Protein AF-A0A7S9CY20-F1 (afdb_monomer)

Sequence (141 aa):
MRVKIVAAACMLSVLSTYTSPLHAAPPYDGIWARTAKDCDNEDDGPSSPILIDLDNLIRGKDKGPPIIDRYEDHCRIDSKSPVGDGMTVKATCFRFLEDYDKGVHGRKATIKLVPRPNDTLKIDGKPYSRCKMTIEDVQQG

Structure (mmCIF, N/CA/C/O backbone):
data_AF-A0A7S9CY20-F1
#
_entry.id   AF-A0A7S9CY20-F1
#
loop_
_atom_site.group_PDB
_atom_site.id
_atom_site.type_symbol
_atom_site.label_atom_id
_atom_site.label_alt_id
_atom_site.label_comp_id
_atom_site.label_asym_id
_atom_site.label_entity_id
_atom_site.label_seq_id
_atom_site.pdbx_PDB_ins_code
_atom_site.Cartn_x
_atom_site.Cartn_y
_atom_site.Cartn_z
_atom_site.occupancy
_atom_site.B_iso_or_equiv
_atom_site.auth_seq_id
_atom_site.auth_comp_id
_atom_site.auth_asym_id
_atom_site.auth_atom_id
_atom_site.pdbx_PDB_model_num
ATOM 1 N N . MET A 1 1 ? -68.858 -32.419 -29.231 1.00 37.84 1 MET A N 1
ATOM 2 C CA . MET A 1 1 ? -68.591 -31.045 -29.721 1.00 37.84 1 MET A CA 1
ATOM 3 C C . MET A 1 1 ? -67.905 -30.263 -28.603 1.00 37.84 1 MET A C 1
ATOM 5 O O . MET A 1 1 ? -68.214 -30.510 -27.446 1.00 37.84 1 MET A O 1
ATOM 9 N N . ARG A 1 2 ? -66.892 -29.455 -28.936 1.00 39.31 2 ARG A N 1
ATOM 10 C CA . ARG A 1 2 ? -65.841 -28.935 -28.039 1.00 39.31 2 ARG A CA 1
ATOM 11 C C . ARG A 1 2 ? -66.201 -27.583 -27.387 1.00 39.31 2 ARG A C 1
ATOM 13 O O . ARG A 1 2 ? -66.593 -26.690 -28.122 1.00 39.31 2 ARG A O 1
ATOM 20 N N . VAL A 1 3 ? -65.925 -27.478 -26.073 1.00 41.41 3 VAL A N 1
ATOM 21 C CA . VAL A 1 3 ? -65.274 -26.378 -25.297 1.00 41.41 3 VAL A CA 1
ATOM 22 C C . VAL A 1 3 ? -65.946 -24.984 -25.345 1.00 41.41 3 VAL A C 1
ATOM 24 O O . VAL A 1 3 ? -66.327 -24.505 -26.403 1.00 41.41 3 VAL A O 1
ATOM 27 N N . LYS A 1 4 ? -66.116 -24.285 -24.207 1.00 42.62 4 LYS A N 1
ATOM 28 C CA . LYS A 1 4 ? -65.235 -23.169 -23.786 1.00 42.62 4 LYS A CA 1
ATOM 29 C C . LYS A 1 4 ? -65.467 -22.785 -22.318 1.00 42.62 4 LYS A C 1
ATOM 31 O O . LYS A 1 4 ? -66.433 -22.107 -21.997 1.00 42.62 4 LYS A O 1
ATOM 36 N N . ILE A 1 5 ? -64.539 -23.185 -21.449 1.00 49.16 5 ILE A N 1
ATOM 37 C CA . ILE A 1 5 ? -64.320 -22.539 -20.150 1.00 49.16 5 ILE A CA 1
ATOM 38 C C . ILE A 1 5 ? -63.363 -21.375 -20.416 1.00 49.16 5 ILE A C 1
ATOM 40 O O . ILE A 1 5 ? -62.270 -21.582 -20.942 1.00 49.16 5 ILE A O 1
ATOM 44 N N . VAL A 1 6 ? -63.796 -20.156 -20.103 1.00 50.41 6 VAL A N 1
ATOM 45 C CA . VAL A 1 6 ? -62.958 -18.955 -20.152 1.00 50.41 6 VAL A CA 1
ATOM 46 C C . VAL A 1 6 ? -62.235 -18.861 -18.813 1.00 50.41 6 VAL A C 1
ATOM 48 O O . VAL A 1 6 ? -62.846 -18.538 -17.799 1.00 50.41 6 VAL A O 1
ATOM 51 N N . ALA A 1 7 ? -60.944 -19.182 -18.799 1.00 50.59 7 ALA A N 1
ATOM 52 C CA . ALA A 1 7 ? -60.086 -18.915 -17.654 1.00 50.59 7 ALA A CA 1
ATOM 53 C C . ALA A 1 7 ? -59.529 -17.490 -17.786 1.00 50.59 7 ALA A C 1
ATOM 55 O O . ALA A 1 7 ? -58.728 -17.209 -18.678 1.00 50.59 7 ALA A O 1
ATOM 56 N N . ALA A 1 8 ? -59.984 -16.587 -16.917 1.00 51.62 8 ALA A N 1
ATOM 57 C CA . ALA A 1 8 ? -59.400 -15.264 -16.750 1.00 51.62 8 ALA A CA 1
ATOM 58 C C . ALA A 1 8 ? -58.086 -15.398 -15.963 1.00 51.62 8 ALA A C 1
ATOM 60 O O . ALA A 1 8 ? -58.088 -15.784 -14.795 1.00 51.62 8 ALA A O 1
ATOM 61 N N . ALA A 1 9 ? -56.959 -15.116 -16.616 1.00 52.53 9 ALA A N 1
ATOM 62 C CA . ALA A 1 9 ? -55.642 -15.129 -15.994 1.00 52.53 9 ALA A CA 1
ATOM 63 C C . ALA A 1 9 ? -55.347 -13.758 -15.358 1.00 52.53 9 ALA A C 1
ATOM 65 O O . ALA A 1 9 ? -55.009 -12.804 -16.055 1.00 52.53 9 ALA A O 1
ATOM 66 N N . CYS A 1 10 ? -55.458 -13.663 -14.031 1.00 47.03 10 CYS A N 1
ATOM 67 C CA . CYS A 1 10 ? -54.869 -12.566 -13.260 1.00 47.03 10 CYS A CA 1
ATOM 68 C C . CYS A 1 10 ? -53.347 -12.757 -13.211 1.00 47.03 10 CYS A C 1
ATOM 70 O O . CYS A 1 10 ? -52.842 -13.552 -12.420 1.00 47.03 10 CYS A O 1
ATOM 72 N N . MET A 1 11 ? -52.609 -12.036 -14.057 1.00 55.16 11 MET A N 1
ATOM 73 C CA . MET A 1 11 ? -51.158 -11.906 -13.919 1.00 55.16 11 MET A CA 1
ATOM 74 C C . MET A 1 11 ? -50.843 -10.906 -12.800 1.00 55.16 11 MET A C 1
ATOM 76 O O . MET A 1 11 ? -50.935 -9.696 -12.985 1.00 55.16 11 MET A O 1
ATOM 80 N N . LEU A 1 12 ? -50.480 -11.426 -11.628 1.00 52.12 12 LEU A N 1
ATOM 81 C CA . LEU A 1 12 ? -49.829 -10.667 -10.561 1.00 52.12 12 LEU A CA 1
ATOM 82 C C . LEU A 1 12 ? -48.336 -10.559 -10.888 1.00 52.12 12 LEU A C 1
ATOM 84 O O . LEU A 1 12 ? -47.567 -11.491 -10.661 1.00 52.12 12 LEU A O 1
ATOM 88 N N . SER A 1 13 ? -47.933 -9.422 -11.447 1.00 57.28 13 SER A N 1
ATOM 89 C CA . SER A 1 13 ? -46.527 -9.098 -11.684 1.00 57.28 13 SER A CA 1
ATOM 90 C C . SER A 1 13 ? -45.852 -8.755 -10.354 1.00 57.28 13 SER A C 1
ATOM 92 O O . SER A 1 13 ? -46.013 -7.653 -9.832 1.00 57.28 13 SER A O 1
ATOM 94 N N . VAL A 1 14 ? -45.098 -9.698 -9.791 1.00 56.59 14 VAL A N 1
ATOM 95 C CA . VAL A 1 14 ? -44.212 -9.447 -8.647 1.00 56.59 14 VAL A CA 1
ATOM 96 C C . VAL A 1 14 ? -43.008 -8.653 -9.159 1.00 56.59 14 VAL A C 1
ATOM 98 O O . VAL A 1 14 ? -42.135 -9.207 -9.824 1.00 56.59 14 VAL A O 1
ATOM 101 N N . LEU A 1 15 ? -42.958 -7.345 -8.884 1.00 53.75 15 LEU A N 1
ATOM 102 C CA . LEU A 1 15 ? -41.736 -6.561 -9.072 1.00 53.75 15 LEU A CA 1
ATOM 103 C C . LEU A 1 15 ? -40.731 -6.960 -7.985 1.00 53.75 15 LEU A C 1
ATOM 105 O O . LEU A 1 15 ? -40.768 -6.445 -6.870 1.00 53.75 15 LEU A O 1
ATOM 109 N N . SER A 1 16 ? -39.824 -7.882 -8.307 1.00 53.84 16 SER A N 1
ATOM 110 C CA . SER A 1 16 ? -38.611 -8.092 -7.518 1.00 53.84 16 SER A CA 1
ATOM 111 C C . SER A 1 16 ? -37.730 -6.851 -7.633 1.00 53.84 16 SER A C 1
ATOM 113 O O . SER A 1 16 ? -37.050 -6.643 -8.638 1.00 53.84 16 SER A O 1
ATOM 115 N N . THR A 1 17 ? -37.730 -6.014 -6.598 1.00 50.94 17 THR A N 1
ATOM 116 C CA . THR A 1 17 ? -36.693 -5.003 -6.398 1.00 50.94 17 THR A CA 1
ATOM 117 C C . THR A 1 17 ? -35.387 -5.731 -6.103 1.00 50.94 17 THR A C 1
ATOM 119 O O . THR A 1 17 ? -35.123 -6.121 -4.966 1.00 50.94 17 THR A O 1
ATOM 122 N N . TYR A 1 18 ? -34.579 -5.956 -7.137 1.00 46.47 18 TYR A N 1
ATOM 123 C CA . TYR A 1 18 ? -33.181 -6.32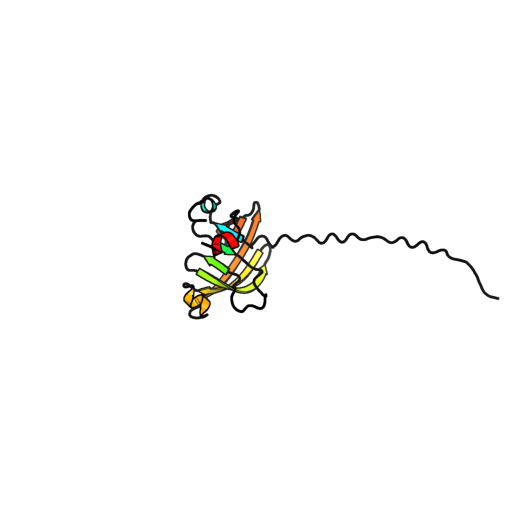9 -6.973 1.00 46.47 18 TYR A CA 1
ATOM 124 C C . TYR A 1 18 ? -32.439 -5.111 -6.417 1.00 46.47 18 TYR A C 1
ATOM 126 O O . TYR A 1 18 ? -31.911 -4.289 -7.161 1.00 46.47 18 TYR A O 1
ATOM 134 N N . THR A 1 19 ? -32.427 -4.957 -5.094 1.00 48.78 19 THR A N 1
ATOM 135 C CA . THR A 1 19 ? -31.423 -4.139 -4.416 1.00 48.78 19 THR A CA 1
ATOM 136 C C . THR A 1 19 ? -30.097 -4.869 -4.565 1.00 48.78 19 THR A C 1
ATOM 138 O O . THR A 1 19 ? -29.757 -5.744 -3.772 1.00 48.78 19 THR A O 1
ATOM 141 N N . SER A 1 20 ? -29.354 -4.546 -5.623 1.00 41.84 20 SER A N 1
ATOM 142 C CA . SER A 1 20 ? -27.939 -4.894 -5.686 1.00 41.84 20 SER A CA 1
ATOM 143 C C . SER A 1 20 ? -27.288 -4.328 -4.424 1.00 41.84 20 SER A C 1
ATOM 145 O O . SER A 1 20 ? -27.408 -3.120 -4.197 1.00 41.84 20 SER A O 1
ATOM 147 N N . PRO A 1 21 ? -26.631 -5.141 -3.579 1.00 45.03 21 PRO A N 1
ATOM 148 C CA . PRO A 1 21 ? -25.792 -4.576 -2.543 1.00 45.03 21 PRO A CA 1
ATOM 149 C C . PRO A 1 21 ? -24.764 -3.709 -3.269 1.00 45.03 21 PRO A C 1
ATOM 151 O O . PRO A 1 21 ? -24.003 -4.214 -4.100 1.00 45.03 21 PRO A O 1
ATOM 154 N N . LEU A 1 22 ? -24.778 -2.401 -2.996 1.00 45.59 22 LEU A N 1
ATOM 155 C CA . LEU A 1 22 ? -23.602 -1.572 -3.205 1.00 45.59 22 LEU A CA 1
ATOM 156 C C . LEU A 1 22 ? -22.522 -2.213 -2.337 1.00 45.59 22 LEU A C 1
ATOM 158 O O . LEU A 1 22 ? -22.427 -1.939 -1.143 1.00 45.59 22 LEU A O 1
ATOM 162 N N . HIS A 1 23 ? -21.761 -3.138 -2.915 1.00 42.25 23 HIS A N 1
ATOM 163 C CA . HIS A 1 23 ? -20.484 -3.517 -2.357 1.00 42.25 23 HIS A CA 1
ATOM 164 C C . HIS A 1 23 ? -19.651 -2.247 -2.453 1.00 42.25 23 HIS A C 1
ATOM 166 O O . HIS A 1 23 ? -19.092 -1.938 -3.504 1.00 42.25 23 HIS A O 1
ATOM 172 N N . ALA A 1 24 ? -19.650 -1.469 -1.366 1.00 51.12 24 ALA A N 1
ATOM 173 C CA . ALA A 1 24 ? -18.570 -0.544 -1.089 1.00 51.12 24 ALA A CA 1
ATOM 174 C C . ALA A 1 24 ? -17.278 -1.298 -1.408 1.00 51.12 24 ALA A C 1
ATOM 176 O O . ALA A 1 24 ? -17.178 -2.482 -1.053 1.00 51.12 24 ALA A O 1
ATOM 177 N N . ALA A 1 25 ? -16.371 -0.659 -2.152 1.00 52.50 25 ALA A N 1
ATOM 178 C CA . ALA A 1 25 ? -15.102 -1.260 -2.536 1.00 52.50 25 ALA A CA 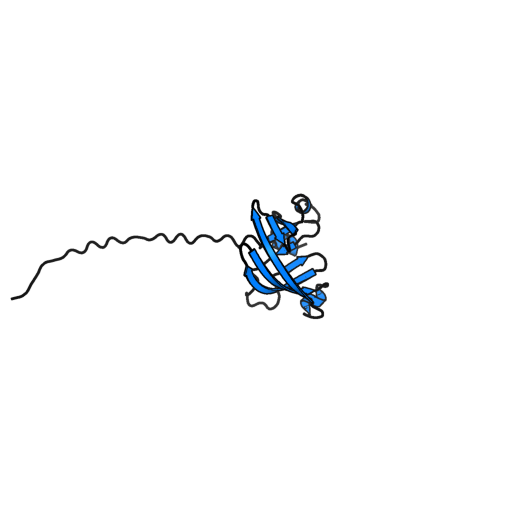1
ATOM 179 C C . ALA A 1 25 ? -14.545 -2.054 -1.343 1.00 52.50 25 ALA A C 1
ATOM 181 O O . ALA A 1 25 ? -14.660 -1.574 -0.204 1.00 52.50 25 ALA A O 1
ATOM 182 N N . PRO A 1 26 ? -14.025 -3.278 -1.556 1.00 57.53 26 PRO A N 1
ATOM 183 C CA . PRO A 1 26 ? -13.398 -4.039 -0.485 1.00 57.53 26 PRO A CA 1
ATOM 184 C C . PRO A 1 26 ? -12.527 -3.094 0.353 1.00 57.53 26 PRO A C 1
ATOM 186 O O . PRO A 1 26 ? -11.847 -2.253 -0.238 1.00 57.53 26 PRO A O 1
ATOM 189 N N . PRO A 1 27 ? -12.539 -3.172 1.696 1.00 74.56 27 PRO A N 1
ATOM 190 C CA . PRO A 1 27 ? -12.031 -2.111 2.571 1.00 74.56 27 PRO A CA 1
ATOM 191 C C . PRO A 1 27 ? -10.501 -1.998 2.552 1.00 74.56 27 PRO A C 1
ATOM 193 O O . PRO A 1 27 ? -9.924 -1.553 3.535 1.00 74.56 27 PRO A O 1
ATOM 196 N N . TYR A 1 28 ? -9.841 -2.426 1.481 1.00 86.81 28 TYR A N 1
ATOM 197 C CA . TYR A 1 28 ? -8.414 -2.351 1.234 1.00 86.81 28 TYR A CA 1
ATOM 198 C C . TYR A 1 28 ? -8.029 -1.052 0.538 1.00 86.81 28 TYR A C 1
ATOM 200 O O . TYR A 1 28 ? -7.032 -0.461 0.929 1.00 86.81 28 TYR A O 1
ATOM 208 N N . ASP A 1 29 ? -8.811 -0.592 -0.441 1.00 86.00 29 ASP A N 1
ATOM 209 C CA . ASP A 1 29 ? -8.429 0.570 -1.249 1.00 86.00 29 ASP A CA 1
ATOM 210 C C . ASP A 1 29 ? -8.455 1.841 -0.412 1.00 86.00 29 ASP A C 1
ATOM 212 O O . ASP A 1 29 ? -9.377 2.030 0.382 1.00 86.00 29 ASP A O 1
ATOM 216 N N . GLY A 1 30 ? -7.459 2.705 -0.572 1.00 85.56 30 GLY A N 1
ATOM 217 C CA . GLY A 1 30 ? -7.313 3.961 0.154 1.00 85.56 30 GLY A CA 1
ATOM 218 C C . GLY A 1 30 ? -5.902 4.176 0.686 1.00 85.56 30 GLY A C 1
ATOM 219 O O . GLY A 1 30 ? -4.959 3.471 0.327 1.00 85.56 30 GLY A O 1
ATOM 220 N N . ILE A 1 31 ? -5.773 5.171 1.559 1.00 86.50 31 ILE A N 1
ATOM 221 C CA . ILE A 1 31 ? -4.507 5.546 2.186 1.00 86.50 31 ILE A CA 1
ATOM 222 C C . ILE A 1 31 ? -4.510 5.080 3.633 1.00 86.50 31 ILE A C 1
ATOM 224 O O . ILE A 1 31 ? -5.493 5.240 4.360 1.00 86.50 31 ILE A O 1
ATOM 228 N N . TRP A 1 32 ? -3.394 4.497 4.043 1.00 89.81 32 TRP A N 1
ATOM 229 C CA . TRP A 1 32 ? -3.241 3.840 5.327 1.00 89.81 32 TRP A CA 1
ATOM 230 C C . TRP A 1 32 ? -2.004 4.340 6.047 1.00 89.81 32 TRP A C 1
ATOM 232 O O . TRP A 1 32 ? -0.936 4.436 5.452 1.00 89.81 32 TRP A O 1
ATOM 242 N N . ALA A 1 33 ? -2.108 4.560 7.350 1.00 90.19 33 ALA A N 1
ATOM 243 C CA . ALA A 1 33 ? -0.964 4.887 8.192 1.00 90.19 33 ALA A CA 1
ATOM 244 C C . ALA A 1 33 ? -0.906 3.962 9.411 1.00 90.19 33 ALA A C 1
ATOM 246 O O . ALA A 1 33 ? -1.848 3.223 9.702 1.00 90.19 33 ALA A O 1
ATOM 247 N N . ARG A 1 34 ? 0.229 3.938 10.116 1.00 89.12 34 ARG A N 1
ATOM 248 C CA . ARG A 1 34 ? 0.432 3.028 11.259 1.00 89.12 34 ARG A CA 1
ATOM 249 C C . ARG A 1 34 ? -0.507 3.322 12.419 1.00 89.12 34 ARG A C 1
ATOM 251 O O . ARG A 1 34 ? -0.898 2.392 13.126 1.00 89.12 34 ARG A O 1
ATOM 258 N N . THR A 1 35 ? -0.854 4.586 12.603 1.00 86.19 35 THR A N 1
ATOM 259 C CA . THR A 1 35 ? -1.804 5.066 13.599 1.00 86.19 35 THR A CA 1
ATOM 260 C C . THR A 1 35 ? -2.687 6.151 12.987 1.00 86.19 35 THR A C 1
ATOM 262 O O . THR A 1 35 ? -2.324 6.745 11.977 1.00 86.19 35 THR A O 1
ATOM 265 N N . ALA A 1 36 ? -3.832 6.443 13.609 1.00 85.75 36 ALA A N 1
ATOM 266 C CA . ALA A 1 36 ? -4.678 7.564 13.190 1.00 85.75 36 ALA A CA 1
ATOM 267 C C . ALA A 1 36 ? -3.928 8.907 13.249 1.00 85.75 36 ALA A C 1
ATOM 269 O O . ALA A 1 36 ? -4.055 9.710 12.338 1.00 85.75 36 ALA A O 1
ATOM 270 N N . LYS A 1 37 ? -3.069 9.103 14.260 1.00 84.69 37 LYS A N 1
ATOM 271 C CA . LYS A 1 37 ? -2.237 10.308 14.390 1.00 84.69 37 LYS A CA 1
ATOM 272 C C . LYS A 1 37 ? -1.279 10.483 13.211 1.00 84.69 37 LYS A C 1
ATOM 274 O O . LYS A 1 37 ? -1.018 11.606 12.804 1.00 84.69 37 LYS A O 1
ATOM 279 N N . ASP A 1 38 ? -0.773 9.383 12.656 1.00 83.88 38 ASP A N 1
ATOM 280 C CA . ASP A 1 38 ? 0.107 9.440 11.489 1.00 83.88 38 ASP A CA 1
ATOM 281 C C . ASP A 1 38 ? -0.638 9.891 10.223 1.00 83.88 38 ASP A C 1
ATOM 283 O O . ASP A 1 38 ? 0.032 10.216 9.254 1.00 83.88 38 ASP A O 1
ATOM 287 N N . CYS A 1 39 ? -1.979 9.923 10.217 1.00 83.19 39 CYS A N 1
ATOM 288 C CA . CYS A 1 39 ? -2.782 10.520 9.145 1.00 83.19 39 CYS A CA 1
ATOM 289 C C . CYS A 1 39 ? -2.974 12.039 9.300 1.00 83.19 39 CYS A C 1
ATOM 291 O O . CYS A 1 39 ? -3.308 12.689 8.316 1.00 83.19 39 CYS A O 1
ATOM 293 N N . ASP A 1 40 ? -2.795 12.591 10.504 1.00 73.88 40 ASP A N 1
ATOM 294 C CA . ASP A 1 40 ? -3.216 13.954 10.873 1.00 73.88 40 ASP A CA 1
ATOM 295 C C . ASP A 1 40 ? -2.107 15.010 10.673 1.00 73.88 40 ASP A C 1
ATOM 297 O O . ASP A 1 40 ? -2.048 16.000 11.402 1.00 73.88 40 ASP A O 1
ATOM 301 N N . ASN A 1 41 ? -1.193 14.813 9.719 1.00 66.25 41 ASN A N 1
ATOM 302 C CA . ASN A 1 41 ? -0.241 15.860 9.342 1.00 66.25 41 ASN A CA 1
ATOM 303 C C . ASN A 1 41 ? -0.808 16.636 8.145 1.00 66.25 41 ASN A C 1
ATOM 305 O O . ASN A 1 41 ? -0.727 16.180 7.006 1.00 66.25 41 ASN A O 1
ATOM 309 N N . GLU A 1 42 ? -1.455 17.766 8.442 1.00 58.81 42 GLU A N 1
ATOM 310 C CA . GLU A 1 42 ? -2.192 18.587 7.470 1.00 58.81 42 GLU A CA 1
ATOM 311 C C . GLU A 1 42 ? -1.279 19.239 6.419 1.00 58.81 42 GLU A C 1
ATOM 313 O O . GLU A 1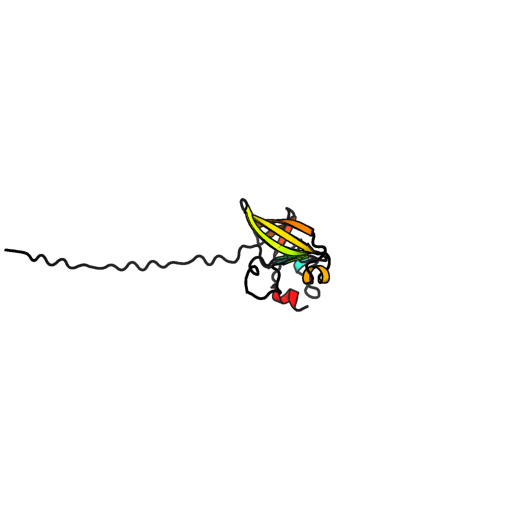 42 ? -1.733 19.480 5.303 1.00 58.81 42 GLU A O 1
ATOM 318 N N . ASP A 1 43 ? -0.005 19.476 6.753 1.00 60.44 43 ASP A N 1
ATOM 319 C CA . ASP A 1 43 ? 0.945 20.179 5.883 1.00 60.44 43 ASP A CA 1
ATOM 320 C C . ASP A 1 43 ? 1.740 19.225 4.970 1.00 60.44 43 ASP A C 1
ATOM 322 O O . ASP A 1 43 ? 1.915 19.519 3.789 1.00 60.44 43 ASP A O 1
ATOM 326 N N . ASP A 1 44 ? 2.189 18.069 5.484 1.00 62.03 44 ASP A N 1
ATOM 327 C CA . ASP A 1 44 ? 3.048 17.132 4.726 1.00 62.03 44 ASP A CA 1
ATOM 328 C C . ASP A 1 44 ? 2.348 15.819 4.325 1.00 62.03 44 ASP A C 1
ATOM 330 O O . ASP A 1 44 ? 2.965 14.929 3.731 1.00 62.03 44 ASP A O 1
ATOM 334 N N . GLY A 1 45 ? 1.073 15.650 4.684 1.00 61.16 45 GLY A N 1
ATOM 335 C CA . GLY A 1 45 ? 0.367 14.381 4.533 1.00 61.16 45 GLY A CA 1
ATOM 336 C C . GLY A 1 45 ? 0.873 13.286 5.488 1.00 61.16 45 GLY A C 1
ATOM 337 O O . GLY A 1 45 ? 1.729 13.518 6.347 1.00 61.16 45 GLY A O 1
ATOM 338 N N . PRO A 1 46 ? 0.333 12.057 5.397 1.00 61.06 46 PRO A N 1
ATOM 339 C CA . PRO A 1 46 ? 0.566 11.041 6.407 1.00 61.06 46 PRO A CA 1
ATOM 340 C C . PRO A 1 46 ? 2.039 10.660 6.530 1.00 61.06 46 PRO A C 1
ATOM 342 O O . PRO A 1 46 ? 2.748 10.515 5.538 1.00 61.06 46 PRO A O 1
ATOM 345 N N . SER A 1 47 ? 2.500 10.388 7.747 1.00 69.06 47 SER A N 1
ATOM 346 C CA . SER A 1 47 ? 3.853 9.870 7.952 1.00 69.06 47 SER A CA 1
ATOM 347 C C . SER A 1 47 ? 3.950 8.417 7.470 1.00 69.06 47 SER A C 1
ATOM 349 O O . SER A 1 47 ? 3.404 7.506 8.092 1.00 69.06 47 SER A O 1
ATOM 351 N N . SER A 1 48 ? 4.695 8.190 6.380 1.00 70.38 48 SER A N 1
ATOM 352 C CA . SER A 1 48 ? 4.866 6.873 5.733 1.00 70.38 48 SER A CA 1
ATOM 353 C C . SER A 1 48 ? 3.536 6.228 5.302 1.00 70.38 48 SER A C 1
ATOM 355 O O . SER A 1 48 ? 3.206 5.134 5.786 1.00 70.38 48 SER A O 1
ATOM 357 N N . PRO A 1 49 ? 2.771 6.880 4.404 1.00 81.88 49 PRO A N 1
ATOM 358 C CA . PRO A 1 49 ? 1.499 6.348 3.956 1.00 81.88 49 PRO A CA 1
ATOM 359 C C . PRO A 1 49 ? 1.719 5.045 3.194 1.00 81.88 49 PRO A C 1
ATOM 361 O O . PRO A 1 49 ? 2.752 4.834 2.553 1.00 81.88 49 PRO A O 1
ATOM 364 N N . ILE A 1 50 ? 0.715 4.179 3.267 1.00 87.31 50 ILE A N 1
ATOM 365 C CA . ILE A 1 50 ? 0.536 3.089 2.327 1.00 87.31 50 ILE A CA 1
ATOM 366 C C . ILE A 1 50 ? -0.673 3.407 1.470 1.00 87.31 50 ILE A C 1
ATOM 368 O O . ILE A 1 50 ? -1.799 3.402 1.965 1.00 87.31 50 ILE A O 1
ATOM 372 N N . LEU A 1 51 ? -0.437 3.678 0.194 1.00 87.00 51 LEU A N 1
ATOM 373 C CA . LEU A 1 51 ? -1.500 3.747 -0.800 1.00 87.00 51 LEU A CA 1
ATOM 374 C C . LEU A 1 51 ? -1.835 2.318 -1.208 1.00 87.00 51 LEU A C 1
ATOM 376 O O . LEU A 1 51 ? -0.920 1.540 -1.448 1.00 87.00 51 LEU A O 1
ATOM 380 N N . ILE A 1 52 ? -3.116 1.965 -1.247 1.00 86.62 52 ILE A N 1
ATOM 381 C CA . ILE A 1 52 ? -3.611 0.713 -1.819 1.00 86.62 52 ILE A CA 1
ATOM 382 C C . ILE A 1 52 ? -4.685 1.066 -2.842 1.00 86.62 52 ILE A C 1
ATOM 384 O O . ILE A 1 52 ? -5.676 1.706 -2.507 1.00 86.62 52 ILE A O 1
ATOM 388 N N . ASP A 1 53 ? -4.504 0.611 -4.071 1.00 82.50 53 ASP A N 1
ATOM 389 C CA . ASP A 1 53 ? -5.518 0.641 -5.124 1.00 82.50 53 ASP A CA 1
ATOM 390 C C . ASP A 1 53 ? -5.527 -0.746 -5.760 1.00 82.50 53 ASP A C 1
ATOM 392 O O . ASP A 1 53 ? -4.577 -1.097 -6.444 1.00 82.50 53 ASP A O 1
ATOM 396 N N . LEU A 1 54 ? -6.514 -1.593 -5.466 1.00 80.31 54 LEU A N 1
ATOM 397 C CA . LEU A 1 54 ? -6.565 -2.973 -5.958 1.00 80.31 54 LEU A CA 1
ATOM 398 C C . LEU A 1 54 ? -7.336 -3.123 -7.274 1.00 80.31 54 LEU A C 1
ATOM 400 O O . LEU A 1 54 ? -7.306 -4.214 -7.861 1.00 80.31 54 LEU A O 1
ATOM 404 N N . ASP A 1 55 ? -8.053 -2.089 -7.710 1.00 70.75 55 ASP A N 1
ATOM 405 C CA . ASP A 1 55 ? -8.987 -2.144 -8.839 1.00 70.75 55 ASP A CA 1
ATOM 406 C C . ASP A 1 55 ? -8.482 -1.424 -10.091 1.00 70.75 55 ASP A C 1
ATOM 408 O O . ASP A 1 55 ? -9.007 -1.663 -11.183 1.00 70.75 55 ASP A O 1
ATOM 412 N N . ASN A 1 56 ? -7.351 -0.719 -10.011 1.00 62.03 56 ASN A N 1
ATOM 413 C CA . ASN A 1 56 ? -6.578 -0.286 -11.181 1.00 62.03 56 ASN A CA 1
ATOM 414 C C . ASN A 1 56 ? -5.912 -1.445 -11.963 1.00 62.03 56 ASN A C 1
ATOM 416 O O . ASN A 1 56 ? -4.889 -1.295 -12.624 1.00 62.03 56 ASN A O 1
ATOM 420 N N . LEU A 1 57 ? -6.490 -2.645 -11.898 1.00 50.44 57 LEU A N 1
ATOM 421 C CA . LEU A 1 57 ? -5.984 -3.834 -12.567 1.00 50.44 57 LEU A CA 1
ATOM 422 C C . LEU A 1 57 ? -6.212 -3.797 -14.084 1.00 50.44 57 LEU A C 1
ATOM 424 O O . LEU A 1 57 ? -5.405 -4.377 -14.801 1.00 50.44 57 LEU A O 1
ATOM 428 N N . ILE A 1 58 ? -7.261 -3.145 -14.610 1.00 39.59 58 ILE A N 1
ATOM 429 C CA . ILE A 1 58 ? -7.533 -3.119 -16.061 1.00 39.59 58 ILE A CA 1
ATOM 430 C C . ILE A 1 58 ? -8.320 -1.859 -16.458 1.00 39.59 58 ILE A C 1
ATOM 432 O O . ILE A 1 58 ? -9.548 -1.825 -16.380 1.00 39.59 58 ILE A O 1
ATOM 436 N N . ARG A 1 59 ? -7.626 -0.852 -17.003 1.00 35.28 59 ARG A N 1
ATOM 437 C CA . ARG A 1 59 ? -8.239 0.183 -17.857 1.00 35.28 59 ARG A CA 1
ATOM 438 C C . ARG A 1 59 ? -7.358 0.600 -19.037 1.00 35.28 59 ARG A C 1
ATOM 440 O O . ARG A 1 59 ? -7.267 1.777 -19.356 1.00 35.28 59 ARG A O 1
ATOM 447 N N . GLY A 1 60 ? -6.719 -0.366 -19.704 1.00 32.22 60 GLY A N 1
ATOM 448 C CA . GLY A 1 60 ? -6.187 -0.196 -21.070 1.00 32.22 60 GLY A CA 1
ATOM 449 C C . GLY A 1 60 ? -5.233 0.987 -21.297 1.00 32.22 60 GLY A C 1
ATOM 450 O O . GLY A 1 60 ? -5.058 1.413 -22.434 1.00 32.22 60 GLY A O 1
ATOM 451 N N . LYS A 1 61 ? -4.637 1.533 -20.235 1.00 34.44 61 LYS A N 1
ATOM 452 C CA . LYS A 1 61 ? -3.512 2.456 -20.294 1.00 34.44 61 LYS A CA 1
ATOM 453 C C . LYS A 1 61 ? -2.358 1.755 -19.611 1.00 34.44 61 LYS A C 1
ATOM 455 O O . LYS A 1 61 ? -2.430 1.464 -18.422 1.00 34.44 61 LYS A O 1
ATOM 460 N N . ASP A 1 62 ? -1.304 1.515 -20.369 1.00 42.47 62 ASP A N 1
ATOM 461 C CA . ASP A 1 62 ? -0.078 0.821 -19.968 1.00 42.47 62 ASP A CA 1
ATOM 462 C C . ASP A 1 62 ? 0.755 1.566 -18.897 1.00 42.47 62 ASP A C 1
ATOM 464 O O . ASP A 1 62 ? 1.977 1.459 -18.887 1.00 42.47 62 ASP A O 1
ATOM 468 N N . LYS A 1 63 ? 0.138 2.390 -18.033 1.00 43.53 63 LYS A N 1
ATOM 469 C CA . LYS A 1 63 ? 0.826 3.372 -17.173 1.00 43.53 63 LYS A CA 1
ATOM 470 C C . LYS A 1 63 ? 0.089 3.705 -15.868 1.00 43.53 63 LYS A C 1
ATOM 472 O O . LYS A 1 63 ? -0.059 4.873 -15.526 1.00 43.53 63 LYS A O 1
ATOM 477 N N . GLY A 1 64 ? -0.407 2.710 -15.145 1.00 50.19 64 GLY A N 1
ATOM 478 C CA . GLY A 1 64 ? -0.954 2.949 -13.810 1.00 50.19 64 GLY A CA 1
ATOM 479 C C . GLY A 1 64 ? -0.958 1.676 -12.983 1.00 50.19 64 GLY A C 1
ATOM 480 O O . GLY A 1 64 ? -1.837 0.848 -13.195 1.00 50.19 64 GLY A O 1
ATOM 481 N N . PRO A 1 65 ? 0.019 1.449 -12.095 1.00 49.75 65 PRO A N 1
ATOM 482 C CA . PRO A 1 65 ? -0.073 0.342 -11.156 1.00 49.75 65 PRO A CA 1
ATOM 483 C C . PRO A 1 65 ? -1.234 0.493 -10.176 1.00 49.75 65 PRO A C 1
ATOM 485 O O . PRO A 1 65 ? -1.414 1.566 -9.601 1.00 49.75 65 PRO A O 1
ATOM 488 N N . PRO A 1 66 ? -1.888 -0.618 -9.826 1.00 54.69 66 PRO A N 1
ATOM 489 C CA . PRO A 1 66 ? -2.366 -0.793 -8.468 1.00 54.69 66 PRO A CA 1
ATOM 490 C C . PRO A 1 66 ? -1.146 -0.813 -7.531 1.00 54.69 66 PRO A C 1
ATOM 492 O O . PRO A 1 66 ? -0.390 -1.790 -7.541 1.00 54.69 66 PRO A O 1
ATOM 495 N N . ILE A 1 67 ? -0.879 0.279 -6.805 1.00 67.19 67 ILE A N 1
ATOM 496 C CA . ILE A 1 67 ? 0.290 0.354 -5.918 1.00 67.19 67 ILE A CA 1
ATOM 497 C C . ILE A 1 67 ? -0.143 -0.036 -4.519 1.00 67.19 67 ILE A C 1
ATOM 499 O O . ILE A 1 67 ? -1.109 0.505 -3.997 1.00 67.19 67 ILE A O 1
ATOM 503 N N . ILE A 1 68 ? 0.585 -0.979 -3.924 1.00 68.12 68 ILE A N 1
ATOM 504 C CA . ILE A 1 68 ? 0.839 -0.912 -2.487 1.00 68.12 68 ILE A CA 1
ATOM 505 C C . ILE A 1 68 ? 2.075 -0.033 -2.368 1.00 68.12 68 ILE A C 1
ATOM 507 O O . ILE A 1 68 ? 3.186 -0.550 -2.477 1.00 68.12 68 ILE A O 1
ATOM 511 N N . ASP A 1 69 ? 1.875 1.283 -2.321 1.00 68.69 69 ASP A N 1
ATOM 512 C CA . ASP A 1 69 ? 2.987 2.233 -2.359 1.00 68.69 69 ASP A CA 1
ATOM 513 C C . ASP A 1 69 ? 3.470 2.505 -0.956 1.00 68.69 69 ASP A C 1
ATOM 515 O O . ASP A 1 69 ? 2.655 2.718 -0.065 1.00 68.69 69 ASP A O 1
ATOM 519 N N . ARG A 1 70 ? 4.777 2.493 -0.741 1.00 73.94 70 ARG A N 1
ATOM 520 C CA . ARG A 1 70 ? 5.383 2.862 0.537 1.00 73.94 70 ARG A CA 1
ATOM 521 C C . ARG A 1 70 ? 6.653 3.635 0.230 1.00 73.94 70 ARG A C 1
ATOM 523 O O . ARG A 1 70 ? 7.223 3.486 -0.845 1.00 73.94 70 ARG A O 1
ATOM 530 N N . TYR A 1 71 ? 7.141 4.404 1.199 1.00 68.69 71 TYR A N 1
ATOM 531 C CA . TYR A 1 71 ? 8.442 5.060 1.074 1.00 68.69 71 TYR A CA 1
ATOM 532 C C . TYR A 1 71 ? 9.525 4.050 0.633 1.00 68.69 71 TYR A C 1
ATOM 534 O O . TYR A 1 71 ? 9.790 3.080 1.349 1.00 68.69 71 TYR A O 1
ATOM 542 N N . GLU A 1 72 ? 10.100 4.277 -0.555 1.00 71.00 72 GLU A N 1
ATOM 543 C CA . GLU A 1 72 ? 11.075 3.408 -1.241 1.00 71.00 72 GLU A CA 1
ATOM 544 C C . GLU A 1 72 ? 10.598 1.964 -1.531 1.00 71.00 72 GLU A C 1
ATOM 546 O O . GLU A 1 72 ? 11.416 1.044 -1.622 1.00 71.00 72 GLU A O 1
ATOM 551 N N . ASP A 1 73 ? 9.290 1.717 -1.651 1.00 81.50 73 ASP A N 1
ATOM 552 C CA . ASP A 1 73 ? 8.752 0.396 -1.994 1.00 81.50 73 ASP A CA 1
ATOM 553 C C . ASP A 1 73 ? 7.488 0.492 -2.860 1.00 81.50 73 ASP A C 1
ATOM 555 O O . ASP A 1 73 ? 6.359 0.432 -2.373 1.00 81.50 73 ASP A O 1
ATOM 559 N N . HIS A 1 74 ? 7.697 0.607 -4.170 1.00 85.12 74 HIS A N 1
ATOM 560 C CA . HIS A 1 74 ? 6.645 0.738 -5.173 1.00 85.12 74 HIS A CA 1
ATOM 561 C C . HIS A 1 74 ? 6.269 -0.642 -5.718 1.00 85.12 74 HIS A C 1
ATOM 563 O O . HIS A 1 74 ? 7.049 -1.273 -6.436 1.00 85.12 74 HIS A O 1
ATOM 569 N N . CYS A 1 75 ? 5.083 -1.150 -5.389 1.00 86.56 75 CYS A N 1
ATOM 570 C CA . CYS A 1 75 ? 4.671 -2.503 -5.770 1.00 86.56 75 CYS A CA 1
ATOM 571 C C . CYS A 1 75 ? 3.649 -2.520 -6.910 1.00 86.56 75 CYS A C 1
ATOM 573 O O . CYS A 1 75 ? 2.541 -2.034 -6.747 1.00 86.56 75 CYS A O 1
ATOM 575 N N . ARG A 1 76 ? 3.964 -3.189 -8.027 1.00 86.00 76 ARG A N 1
ATOM 576 C CA . ARG A 1 76 ? 2.981 -3.585 -9.050 1.00 86.00 76 ARG A CA 1
ATOM 577 C C . ARG A 1 76 ? 2.305 -4.891 -8.645 1.00 86.00 76 ARG A C 1
ATOM 579 O O . ARG A 1 76 ? 3.000 -5.886 -8.433 1.00 86.00 76 ARG A O 1
ATOM 586 N N . ILE A 1 77 ? 0.976 -4.935 -8.602 1.00 84.44 77 ILE A N 1
ATOM 587 C CA . ILE A 1 77 ? 0.247 -6.191 -8.361 1.00 84.44 77 ILE A CA 1
ATOM 588 C C . ILE A 1 77 ? 0.328 -7.105 -9.589 1.00 84.44 77 ILE A C 1
ATOM 590 O O . ILE A 1 77 ? -0.046 -6.719 -10.691 1.00 84.44 77 ILE A O 1
ATOM 594 N N . ASP A 1 78 ? 0.779 -8.340 -9.376 1.00 85.25 78 ASP A N 1
ATOM 595 C CA . ASP A 1 78 ? 0.787 -9.403 -10.383 1.00 85.25 78 ASP A CA 1
ATOM 596 C C . ASP A 1 78 ? -0.521 -10.218 -10.339 1.00 85.25 78 ASP A C 1
ATOM 598 O O . ASP A 1 78 ? -1.030 -10.654 -11.367 1.00 85.25 78 ASP A O 1
ATOM 602 N N . SER A 1 79 ? -1.053 -10.486 -9.138 1.00 86.12 79 SER A N 1
ATOM 603 C CA . SER A 1 79 ? -2.328 -11.200 -8.949 1.00 86.12 79 SER A CA 1
ATOM 604 C C . SER A 1 79 ? -2.892 -11.009 -7.540 1.00 86.12 79 SER A C 1
ATOM 606 O O . SER A 1 79 ? -2.149 -10.734 -6.594 1.00 86.12 79 SER A O 1
ATOM 608 N N . LYS A 1 80 ? -4.205 -11.218 -7.395 1.00 86.88 80 LYS A N 1
ATOM 609 C CA . LYS A 1 80 ? -4.921 -11.216 -6.115 1.00 86.88 80 LYS A CA 1
ATOM 610 C C . LYS A 1 80 ? -5.695 -12.516 -5.912 1.00 86.88 80 LYS A C 1
ATOM 612 O O . LYS A 1 80 ? -6.270 -13.049 -6.857 1.00 86.88 80 LYS A O 1
ATOM 617 N N . SER A 1 81 ? -5.713 -13.024 -4.684 1.00 89.25 81 SER A N 1
ATOM 618 C CA . SER A 1 81 ? -6.473 -14.223 -4.317 1.00 89.25 81 SER A CA 1
ATOM 619 C C . SER A 1 81 ? -7.075 -14.085 -2.915 1.00 89.25 81 SER A C 1
ATOM 621 O O . SER A 1 81 ? -6.325 -13.768 -1.984 1.00 89.25 81 SER A O 1
ATOM 623 N N . PRO A 1 82 ? -8.380 -14.343 -2.721 1.00 91.31 82 PRO A N 1
ATOM 624 C CA . PRO A 1 82 ? -8.985 -14.355 -1.390 1.00 91.31 82 PRO A CA 1
ATOM 625 C C . PRO A 1 82 ? -8.427 -15.512 -0.544 1.00 91.31 82 PRO A C 1
ATOM 627 O O . PRO A 1 82 ? -8.176 -16.599 -1.064 1.00 91.31 82 PRO A O 1
ATOM 630 N N . VAL A 1 83 ? -8.224 -15.284 0.758 1.00 89.12 83 VAL A N 1
ATOM 631 C CA . VAL A 1 83 ? -7.764 -16.293 1.730 1.00 89.12 83 VAL A CA 1
ATOM 632 C C . VAL A 1 83 ? -8.431 -16.030 3.081 1.00 89.12 83 VAL A C 1
ATOM 634 O O . VAL A 1 83 ? -8.095 -15.059 3.756 1.00 89.12 83 VAL A O 1
ATOM 637 N N . GLY A 1 84 ? -9.342 -16.914 3.499 1.00 89.56 84 GLY A N 1
ATOM 638 C CA . GLY A 1 84 ? -10.077 -16.755 4.757 1.00 89.56 84 GLY A CA 1
ATOM 639 C C . GLY A 1 84 ? -10.904 -15.467 4.775 1.00 89.56 84 GLY A C 1
ATOM 640 O O . GLY A 1 84 ? -11.719 -15.247 3.885 1.00 89.56 84 GLY A O 1
ATOM 641 N N . ASP A 1 85 ? -10.671 -14.623 5.780 1.00 89.31 85 ASP A N 1
ATOM 642 C CA . ASP A 1 85 ? -11.275 -13.293 5.928 1.00 89.31 85 ASP A CA 1
ATOM 643 C C . ASP A 1 85 ? -10.505 -12.181 5.191 1.00 89.31 85 ASP A C 1
ATOM 645 O O . ASP A 1 85 ? -10.878 -11.014 5.275 1.00 89.31 85 ASP A O 1
ATOM 649 N N . GLY A 1 86 ? -9.420 -12.517 4.490 1.00 91.75 86 GLY A N 1
ATOM 650 C CA . GLY A 1 86 ? -8.526 -11.559 3.855 1.00 91.75 86 GLY A CA 1
ATOM 651 C C . GLY A 1 86 ? -8.197 -11.878 2.400 1.00 91.75 86 GLY A C 1
ATOM 652 O O . GLY A 1 86 ? -8.867 -12.644 1.707 1.00 91.75 86 GLY A O 1
ATOM 653 N N . MET A 1 87 ? -7.109 -11.273 1.939 1.00 91.88 87 MET A N 1
ATOM 654 C CA . MET A 1 87 ? -6.592 -11.394 0.587 1.00 91.88 87 MET A CA 1
ATOM 655 C C . MET A 1 87 ? -5.077 -11.535 0.616 1.00 91.88 87 MET A C 1
ATOM 657 O O . MET A 1 87 ? -4.379 -10.914 1.414 1.00 91.88 87 MET A O 1
ATOM 661 N N . THR A 1 88 ? -4.562 -12.358 -0.286 1.00 92.88 88 THR A N 1
ATOM 662 C CA . THR A 1 88 ? -3.145 -12.384 -0.626 1.00 92.88 88 THR A CA 1
ATOM 663 C C . THR A 1 88 ? -2.946 -11.699 -1.969 1.00 92.88 88 THR A C 1
ATOM 665 O O . THR A 1 88 ? -3.625 -12.020 -2.945 1.00 92.88 88 THR A O 1
ATOM 668 N N . VAL A 1 89 ? -2.000 -10.770 -2.009 1.00 91.12 89 VAL A N 1
ATOM 669 C CA . VAL A 1 89 ? -1.569 -10.041 -3.196 1.00 91.12 89 VAL A CA 1
ATOM 670 C C . VAL A 1 89 ? -0.166 -10.520 -3.543 1.00 91.12 89 VAL A C 1
ATOM 672 O O . VAL A 1 89 ? 0.751 -10.415 -2.730 1.00 91.12 89 VAL A O 1
ATOM 675 N N . LYS A 1 90 ? 0.020 -11.068 -4.743 1.00 91.56 90 LYS A N 1
ATOM 676 C CA . LYS A 1 90 ? 1.362 -11.282 -5.293 1.00 91.56 90 LYS A CA 1
ATOM 677 C C . LYS A 1 90 ? 1.747 -10.038 -6.068 1.00 91.56 90 LYS A C 1
ATOM 679 O O . LYS A 1 90 ? 0.963 -9.578 -6.895 1.00 91.56 90 LYS A O 1
ATOM 684 N N . ALA A 1 91 ? 2.935 -9.517 -5.808 1.00 89.75 91 ALA A N 1
ATOM 685 C CA . ALA A 1 91 ? 3.408 -8.277 -6.400 1.00 89.75 91 ALA A CA 1
ATOM 686 C C . ALA A 1 91 ? 4.874 -8.371 -6.830 1.00 89.75 91 ALA A C 1
ATOM 688 O O . ALA A 1 91 ? 5.648 -9.187 -6.320 1.00 89.75 91 ALA A O 1
ATOM 689 N N . THR A 1 92 ? 5.253 -7.481 -7.739 1.00 90.19 92 THR A N 1
ATOM 690 C CA . THR A 1 92 ? 6.644 -7.135 -8.028 1.00 90.19 92 THR A CA 1
ATOM 691 C C . THR A 1 92 ? 6.905 -5.746 -7.464 1.00 90.19 92 THR A C 1
ATOM 693 O O . THR A 1 92 ? 6.255 -4.797 -7.890 1.00 90.19 92 THR A O 1
ATOM 696 N N . CYS A 1 93 ? 7.828 -5.629 -6.515 1.00 90.12 93 CYS A N 1
ATOM 697 C CA . CYS A 1 93 ? 8.139 -4.373 -5.842 1.00 90.12 93 CYS A CA 1
ATOM 698 C C . CYS A 1 93 ? 9.504 -3.834 -6.250 1.00 90.12 93 CYS A C 1
ATOM 700 O O . CYS A 1 93 ? 10.432 -4.603 -6.512 1.00 90.12 93 CYS A O 1
ATOM 702 N N . PHE A 1 94 ? 9.615 -2.516 -6.282 1.00 88.44 94 PHE A N 1
ATOM 703 C CA . PHE A 1 94 ? 10.770 -1.784 -6.770 1.00 88.44 94 PHE A CA 1
ATOM 704 C C . PHE A 1 94 ? 11.146 -0.736 -5.736 1.00 88.44 94 PHE A C 1
ATOM 706 O O . PHE A 1 94 ? 10.277 -0.065 -5.186 1.00 88.44 94 PHE A O 1
ATOM 713 N N . ARG A 1 95 ? 12.446 -0.603 -5.470 1.00 87.12 95 ARG A N 1
ATOM 714 C CA . ARG A 1 95 ? 12.926 0.388 -4.505 1.00 87.12 95 ARG A CA 1
ATOM 715 C C . ARG A 1 95 ? 12.778 1.815 -5.027 1.00 87.12 95 ARG A C 1
ATOM 717 O O . ARG A 1 95 ? 12.476 2.727 -4.271 1.00 87.12 95 ARG A O 1
ATOM 724 N N . PHE A 1 96 ? 13.042 1.979 -6.316 1.00 84.56 96 PHE A N 1
ATOM 725 C CA . PHE A 1 96 ? 13.073 3.264 -6.992 1.00 84.56 96 PHE A CA 1
ATOM 726 C C . PHE A 1 96 ? 11.939 3.336 -8.007 1.00 84.56 96 PHE A C 1
ATOM 728 O O . PHE A 1 96 ? 11.643 2.343 -8.682 1.00 84.56 96 PHE A O 1
ATOM 735 N N . LEU A 1 97 ? 11.326 4.511 -8.131 1.00 81.12 97 LEU A N 1
ATOM 736 C CA . LEU A 1 97 ? 10.253 4.743 -9.091 1.00 81.12 97 LEU A CA 1
ATOM 737 C C . LEU A 1 97 ? 10.756 4.577 -10.535 1.00 81.12 97 LEU A C 1
ATOM 739 O O . LEU A 1 97 ? 10.050 4.046 -11.385 1.00 81.12 97 LEU A O 1
ATOM 743 N N . GLU A 1 98 ? 12.017 4.912 -10.813 1.00 83.94 98 GLU A N 1
ATOM 744 C CA . GLU A 1 98 ? 12.613 4.723 -12.137 1.00 83.94 98 GLU A CA 1
ATOM 745 C C . GLU A 1 98 ? 12.733 3.241 -12.519 1.00 83.94 98 GLU A C 1
ATOM 747 O O . GLU A 1 98 ? 12.577 2.883 -13.689 1.00 83.94 98 GLU A O 1
ATOM 752 N N . ASP A 1 99 ? 13.029 2.377 -11.545 1.00 87.38 99 ASP A N 1
ATOM 753 C CA . ASP A 1 99 ? 13.084 0.925 -11.737 1.00 87.38 99 ASP A CA 1
ATOM 754 C C . ASP A 1 99 ? 11.674 0.349 -11.911 1.00 87.38 99 ASP A C 1
ATOM 756 O O . ASP A 1 99 ? 11.474 -0.531 -12.753 1.00 87.38 99 ASP A O 1
ATOM 760 N N . TYR A 1 100 ? 10.699 0.887 -11.167 1.00 83.75 100 TYR A N 1
ATOM 761 C CA . TYR A 1 100 ? 9.278 0.596 -11.340 1.00 83.75 100 TYR A CA 1
ATOM 762 C C . TYR A 1 100 ? 8.824 0.905 -12.779 1.00 83.75 100 TYR A C 1
ATOM 764 O O . TYR A 1 100 ? 8.312 0.016 -13.465 1.00 83.75 100 TYR A O 1
ATOM 772 N N . ASP A 1 101 ? 9.091 2.120 -13.266 1.00 82.50 101 ASP A N 1
ATOM 773 C CA . ASP A 1 101 ? 8.683 2.596 -14.595 1.00 82.50 101 ASP A CA 1
ATOM 774 C C . ASP A 1 101 ? 9.321 1.787 -15.728 1.00 82.50 101 ASP A C 1
ATOM 776 O O . ASP A 1 101 ? 8.687 1.491 -16.744 1.00 82.50 101 ASP A O 1
ATOM 780 N N . LYS A 1 102 ? 10.591 1.408 -15.556 1.00 86.94 102 LYS A N 1
ATOM 781 C CA . LYS A 1 102 ? 11.337 0.584 -16.520 1.00 86.94 102 LYS A CA 1
ATOM 782 C C . LYS A 1 102 ? 11.041 -0.909 -16.377 1.00 86.94 102 LYS A C 1
ATOM 784 O O . LYS A 1 102 ? 11.399 -1.684 -17.263 1.00 86.94 102 LYS A O 1
ATOM 789 N N . GLY A 1 103 ? 10.427 -1.330 -15.273 1.00 85.44 103 GLY A N 1
ATOM 790 C CA . GLY A 1 103 ? 10.177 -2.731 -14.949 1.00 85.44 103 GLY A CA 1
ATOM 791 C C . GLY A 1 103 ? 11.449 -3.564 -14.739 1.00 85.44 103 GLY A C 1
ATOM 792 O O . GLY A 1 103 ? 11.440 -4.757 -15.046 1.00 85.44 103 GLY A O 1
ATOM 793 N N . VAL A 1 104 ? 12.535 -2.970 -14.231 1.00 88.56 104 VAL A N 1
ATOM 794 C CA . VAL A 1 104 ? 13.834 -3.640 -14.000 1.00 88.56 104 VAL A CA 1
ATOM 795 C C . VAL A 1 104 ? 14.158 -3.747 -12.510 1.00 88.56 104 VAL A C 1
ATOM 797 O O . VAL A 1 104 ? 13.608 -3.017 -11.702 1.00 88.56 104 VAL A O 1
ATOM 800 N N . HIS A 1 105 ? 15.022 -4.692 -12.121 1.00 93.06 105 HIS A N 1
ATOM 801 C CA . HIS A 1 105 ? 15.456 -4.899 -10.723 1.00 93.06 105 HIS A CA 1
ATOM 802 C C . HIS A 1 105 ? 14.331 -5.131 -9.688 1.00 93.06 105 HIS A C 1
ATOM 804 O O . HIS A 1 105 ? 14.549 -5.016 -8.483 1.00 93.06 105 HIS A O 1
ATOM 810 N N . GLY A 1 106 ? 13.132 -5.511 -10.137 1.00 90.94 106 GLY A N 1
ATOM 811 C CA . GLY A 1 106 ? 12.000 -5.787 -9.259 1.00 90.94 106 GLY A CA 1
ATOM 812 C C . GLY A 1 106 ? 12.170 -7.072 -8.446 1.00 90.94 106 GLY A C 1
ATOM 813 O O . GLY A 1 106 ? 12.610 -8.105 -8.954 1.00 90.94 106 GLY A O 1
ATOM 814 N N . ARG A 1 107 ? 11.746 -7.037 -7.182 1.00 94.69 107 ARG A N 1
ATOM 815 C CA . ARG A 1 107 ? 11.690 -8.204 -6.290 1.00 94.69 107 ARG A CA 1
ATOM 816 C C . ARG A 1 107 ? 10.264 -8.736 -6.186 1.00 94.69 107 ARG A C 1
ATOM 818 O O . ARG A 1 107 ? 9.314 -7.971 -6.044 1.00 94.69 107 ARG A O 1
ATOM 825 N N . LYS A 1 108 ? 10.094 -10.058 -6.203 1.00 93.56 108 LYS A N 1
ATOM 826 C CA . LYS A 1 108 ? 8.782 -10.670 -5.952 1.00 93.56 108 LYS A CA 1
ATOM 827 C C . LYS A 1 108 ? 8.416 -10.572 -4.472 1.00 93.56 108 LYS A C 1
ATOM 829 O O . LYS A 1 108 ? 9.255 -10.794 -3.602 1.00 93.56 108 LYS A O 1
ATOM 834 N N . ALA A 1 109 ? 7.156 -10.260 -4.200 1.00 92.44 109 ALA A N 1
ATOM 835 C CA . ALA A 1 109 ? 6.595 -10.137 -2.865 1.00 92.44 109 ALA A CA 1
ATOM 836 C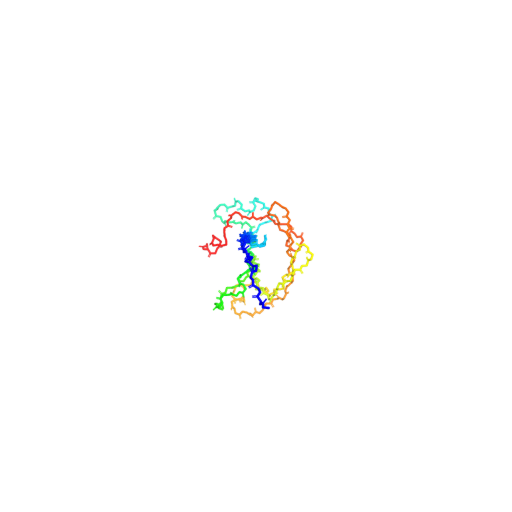 C . ALA A 1 109 ? 5.226 -10.818 -2.785 1.00 92.44 109 ALA A C 1
ATOM 838 O O . ALA A 1 109 ? 4.504 -10.953 -3.774 1.00 92.44 109 ALA A O 1
ATOM 839 N N . THR A 1 110 ? 4.871 -11.258 -1.583 1.00 94.25 110 THR A N 1
ATOM 840 C CA . THR A 1 110 ? 3.528 -11.727 -1.244 1.00 94.25 110 THR A CA 1
ATOM 841 C C . THR A 1 110 ? 3.062 -10.921 -0.047 1.00 94.25 110 THR A C 1
ATOM 843 O O . THR A 1 110 ? 3.677 -11.014 1.010 1.00 94.25 110 THR A O 1
ATOM 846 N N . ILE A 1 111 ? 2.005 -10.138 -0.234 1.00 92.94 111 ILE A N 1
ATOM 847 C CA . ILE A 1 111 ? 1.470 -9.205 0.754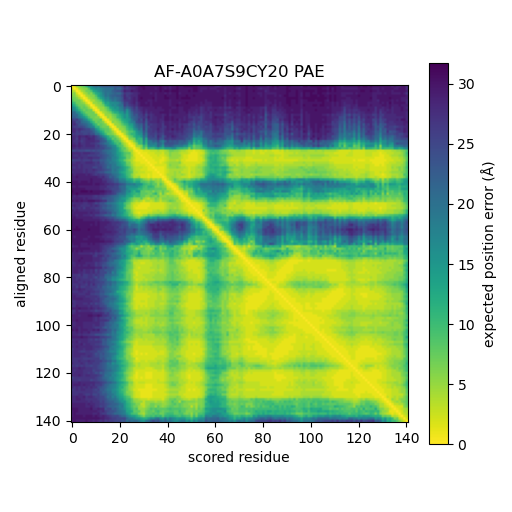 1.00 92.94 111 ILE A CA 1
ATOM 848 C C . ILE A 1 111 ? 0.114 -9.728 1.214 1.00 92.94 111 ILE A C 1
ATOM 850 O O . ILE A 1 111 ? -0.738 -10.084 0.397 1.00 92.94 111 ILE A O 1
ATOM 854 N N . LYS A 1 112 ? -0.094 -9.806 2.526 1.00 94.12 112 LYS A N 1
ATOM 855 C CA . LYS A 1 112 ? -1.357 -10.251 3.124 1.00 94.12 112 LYS A CA 1
ATOM 856 C C . LYS A 1 112 ? -2.149 -9.055 3.619 1.00 94.12 112 LYS A C 1
ATOM 858 O O . LYS A 1 112 ? -1.666 -8.312 4.467 1.00 94.12 112 LYS A O 1
ATOM 863 N N . LEU A 1 113 ? -3.378 -8.926 3.140 1.00 93.44 113 LEU A N 1
ATOM 864 C CA . LEU A 1 113 ? -4.323 -7.889 3.528 1.00 93.44 113 LEU A CA 1
ATOM 865 C C . LEU A 1 113 ? -5.467 -8.531 4.305 1.00 93.44 113 LEU A C 1
ATOM 867 O O . LEU A 1 113 ? -6.177 -9.382 3.773 1.00 93.44 113 LEU A O 1
ATOM 871 N N . VAL A 1 114 ? -5.658 -8.143 5.564 1.00 93.94 114 VAL A N 1
ATOM 872 C CA . VAL A 1 114 ? -6.737 -8.689 6.396 1.00 93.94 114 VAL A CA 1
ATOM 873 C C . VAL A 1 114 ? -7.537 -7.555 7.031 1.00 93.94 114 VAL A C 1
ATOM 875 O O . VAL A 1 114 ? -7.000 -6.864 7.904 1.00 93.94 114 VAL A O 1
ATOM 878 N N . PRO A 1 115 ? -8.795 -7.347 6.613 1.00 92.12 115 PRO A N 1
ATOM 879 C CA . PRO A 1 115 ? -9.625 -6.276 7.126 1.00 92.12 115 PRO A CA 1
ATOM 880 C C . PRO A 1 115 ? -9.980 -6.531 8.590 1.00 92.12 115 PRO A C 1
ATOM 882 O O . PRO A 1 115 ? -10.051 -7.668 9.077 1.00 92.12 115 PRO A O 1
ATOM 885 N N . ARG A 1 116 ? -10.168 -5.440 9.319 1.00 91.38 116 ARG A N 1
ATOM 886 C CA . ARG A 1 116 ? -10.518 -5.431 10.733 1.00 91.38 116 ARG A CA 1
ATOM 887 C C . ARG A 1 116 ? -11.576 -4.344 10.977 1.00 91.38 116 ARG A C 1
ATOM 889 O O . ARG A 1 116 ? -11.744 -3.459 10.140 1.00 91.38 116 ARG A O 1
ATOM 896 N N . PRO A 1 117 ? -12.331 -4.421 12.086 1.00 87.75 117 PRO A N 1
ATOM 897 C CA . PRO A 1 117 ? -13.325 -3.402 12.424 1.00 87.75 117 PRO A CA 1
ATOM 898 C C . PRO A 1 117 ? -12.722 -1.992 12.534 1.00 87.75 117 PRO A C 1
ATOM 900 O O . PRO A 1 117 ? -11.510 -1.844 12.695 1.00 87.75 117 PRO A O 1
ATOM 903 N N . ASN A 1 118 ? -13.581 -0.971 12.531 1.00 86.31 118 ASN A N 1
ATOM 904 C CA . ASN A 1 118 ? -13.209 0.435 12.749 1.00 86.31 118 ASN A CA 1
ATOM 905 C C . ASN A 1 118 ? -12.189 0.967 11.728 1.00 86.31 118 ASN A C 1
ATOM 907 O O . ASN A 1 118 ? -11.221 1.618 12.114 1.00 86.31 118 ASN A O 1
ATOM 911 N N . ASP A 1 119 ? -12.381 0.642 10.447 1.00 87.19 119 ASP A N 1
ATOM 912 C CA . ASP A 1 119 ? -11.517 1.087 9.346 1.00 87.19 119 ASP A CA 1
ATOM 913 C C . ASP A 1 119 ? -10.031 0.791 9.577 1.00 87.19 119 ASP A C 1
ATOM 915 O O . ASP A 1 119 ? -9.146 1.612 9.319 1.00 87.19 119 ASP A O 1
ATOM 919 N N . THR A 1 120 ? -9.756 -0.416 10.077 1.00 90.81 120 THR A N 1
ATOM 920 C CA . THR A 1 120 ? -8.393 -0.909 10.260 1.00 90.81 120 THR A CA 1
ATOM 921 C C . THR A 1 120 ? -8.078 -2.047 9.301 1.00 90.81 120 THR A C 1
ATOM 923 O O . THR A 1 120 ? -8.918 -2.887 8.972 1.00 90.81 120 THR A O 1
ATOM 926 N N . LEU A 1 121 ? -6.826 -2.095 8.860 1.00 93.19 121 LEU A N 1
ATOM 927 C CA . LEU A 1 121 ? -6.315 -3.125 7.967 1.00 93.19 121 LEU A CA 1
ATOM 928 C C . LEU A 1 121 ? -5.036 -3.707 8.547 1.00 93.19 121 LEU A C 1
ATOM 930 O O . LEU A 1 121 ? -4.143 -2.979 8.972 1.00 93.19 121 LEU A O 1
ATOM 934 N N . LYS A 1 122 ? -4.920 -5.036 8.565 1.00 93.38 122 LYS A N 1
ATOM 935 C CA . LYS A 1 122 ? -3.627 -5.681 8.790 1.00 93.38 122 LYS A CA 1
ATOM 936 C C . LYS A 1 122 ? -2.936 -5.907 7.454 1.00 93.38 122 LYS A C 1
ATOM 938 O O . LYS A 1 122 ? -3.449 -6.665 6.635 1.00 93.38 122 LYS A O 1
ATOM 943 N N . ILE A 1 123 ?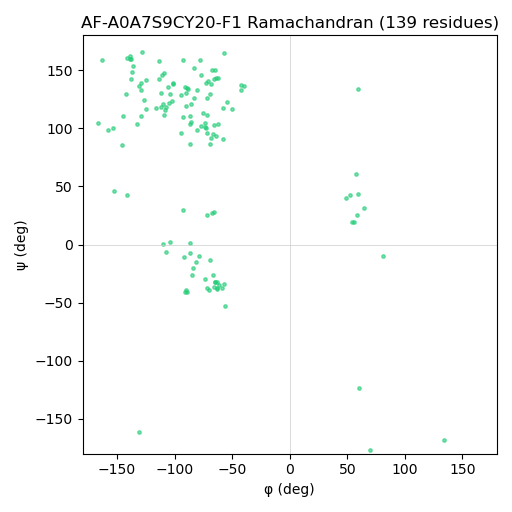 -1.763 -5.308 7.286 1.00 92.44 123 ILE A N 1
ATOM 944 C CA . ILE A 1 123 ? -0.866 -5.517 6.147 1.00 92.44 123 ILE A CA 1
ATOM 945 C C . ILE A 1 123 ? 0.331 -6.310 6.667 1.00 92.44 123 ILE A C 1
ATOM 947 O O . ILE A 1 123 ? 1.025 -5.868 7.585 1.00 92.44 123 ILE A O 1
ATOM 951 N N . ASP A 1 124 ? 0.507 -7.534 6.170 1.00 92.81 124 ASP A N 1
ATOM 952 C CA . ASP A 1 124 ? 1.498 -8.503 6.667 1.00 92.81 124 ASP A CA 1
ATOM 953 C C . ASP A 1 124 ? 1.465 -8.666 8.197 1.00 92.81 124 ASP A C 1
ATOM 955 O O . ASP A 1 124 ? 2.481 -8.744 8.888 1.00 92.81 124 ASP A O 1
ATOM 959 N N . GLY A 1 125 ? 0.247 -8.685 8.747 1.00 92.94 125 GLY A N 1
ATOM 960 C CA . GLY A 1 125 ? -0.012 -8.836 10.179 1.00 92.94 125 GLY A CA 1
ATOM 961 C C . GLY A 1 125 ? 0.139 -7.557 11.007 1.00 92.94 125 GLY A C 1
ATOM 962 O O . GLY A 1 125 ? -0.288 -7.548 12.164 1.00 92.94 125 GLY A O 1
ATOM 963 N N . LYS A 1 126 ? 0.674 -6.471 10.439 1.00 92.88 126 LYS A N 1
ATOM 964 C CA . LYS A 1 126 ? 0.831 -5.185 11.128 1.00 92.88 126 LYS A CA 1
ATOM 965 C C . LYS A 1 126 ? -0.430 -4.332 10.950 1.00 92.88 126 LYS A C 1
ATOM 967 O O . LYS A 1 126 ? -0.924 -4.270 9.830 1.00 92.88 126 LYS A O 1
ATOM 972 N N . PRO A 1 127 ? -0.973 -3.712 12.011 1.00 93.06 127 PRO A N 1
ATOM 973 C CA . PRO A 1 127 ? -2.186 -2.909 11.915 1.00 93.06 127 PRO A CA 1
ATOM 974 C C . PRO A 1 127 ? -1.907 -1.538 11.292 1.00 93.06 127 PRO A C 1
ATOM 976 O O . PRO A 1 127 ? -0.853 -0.947 11.532 1.00 93.06 127 PRO A O 1
ATOM 979 N N . TYR A 1 128 ? -2.887 -1.058 10.536 1.00 92.44 128 TYR A N 1
ATOM 980 C CA . TYR A 1 128 ? -2.942 0.257 9.921 1.00 92.44 128 TYR A CA 1
ATOM 981 C C . TYR A 1 128 ? -4.342 0.846 10.086 1.00 92.44 128 TYR A C 1
ATOM 983 O O . TYR A 1 128 ? -5.334 0.112 10.094 1.00 92.44 128 TYR A O 1
ATOM 991 N N . SER A 1 129 ? -4.401 2.166 10.196 1.00 91.69 129 SER A N 1
ATOM 992 C CA . SER A 1 129 ? -5.617 2.973 10.215 1.00 91.69 129 SER A CA 1
ATOM 993 C C . SER A 1 129 ? -5.826 3.618 8.854 1.00 91.69 129 SER A C 1
ATOM 995 O O . SER A 1 129 ? -4.868 4.083 8.237 1.00 91.69 129 SER A O 1
ATOM 997 N N . ARG A 1 130 ? -7.075 3.645 8.396 1.00 90.69 130 ARG A N 1
ATOM 998 C CA . ARG A 1 130 ? -7.467 4.365 7.186 1.00 90.69 130 ARG A CA 1
ATOM 999 C C . ARG A 1 130 ? -7.381 5.873 7.422 1.00 90.69 130 ARG A C 1
ATOM 1001 O O . ARG A 1 130 ? -7.948 6.378 8.391 1.00 90.69 130 ARG A O 1
ATOM 1008 N N . CYS A 1 131 ? -6.709 6.583 6.526 1.00 87.25 131 CYS A N 1
ATOM 1009 C CA . CYS A 1 131 ? -6.704 8.040 6.497 1.00 87.25 131 CYS A CA 1
ATOM 1010 C C . CYS A 1 131 ? -7.945 8.559 5.755 1.00 87.25 131 CYS A C 1
ATOM 1012 O O . CYS A 1 131 ? -8.491 7.879 4.886 1.00 87.25 131 CYS A O 1
ATOM 1014 N N . LYS A 1 132 ? -8.415 9.763 6.107 1.00 85.19 132 LYS A N 1
ATOM 1015 C CA . LYS A 1 132 ? -9.636 10.359 5.525 1.00 85.19 132 LYS A CA 1
ATOM 1016 C C . LYS A 1 132 ? -9.435 10.984 4.140 1.00 85.19 132 LYS A C 1
ATOM 1018 O O . LYS A 1 132 ? -10.414 11.351 3.502 1.00 85.19 132 LYS A O 1
ATOM 1023 N N . MET A 1 133 ? -8.188 11.116 3.708 1.00 75.69 133 MET A N 1
ATOM 1024 C CA . MET A 1 133 ? -7.815 11.654 2.404 1.00 75.69 133 MET A CA 1
ATOM 1025 C C . MET A 1 133 ? -8.001 10.632 1.278 1.00 75.69 133 MET A C 1
ATOM 1027 O O . MET A 1 133 ? -8.036 9.417 1.498 1.00 75.69 133 MET A O 1
ATOM 1031 N N . THR A 1 134 ? -8.114 11.148 0.063 1.00 71.12 134 THR A N 1
ATOM 1032 C CA . THR A 1 134 ? -8.267 10.370 -1.162 1.00 71.12 134 THR A CA 1
ATOM 1033 C C . TH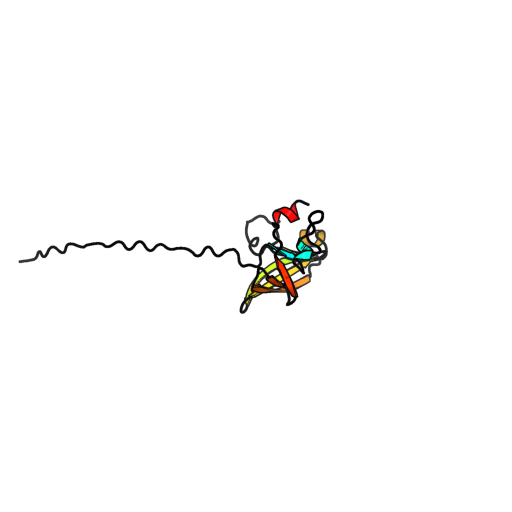R A 1 134 ? -6.913 10.097 -1.808 1.00 71.12 134 THR A C 1
ATOM 1035 O O . THR A 1 134 ? -5.933 10.798 -1.571 1.00 71.12 134 THR A O 1
ATOM 1038 N N . ILE A 1 135 ? -6.853 9.067 -2.654 1.00 66.19 135 ILE A N 1
ATOM 1039 C CA . ILE A 1 135 ? -5.655 8.753 -3.448 1.00 66.19 135 ILE A CA 1
ATOM 1040 C C . ILE A 1 135 ? -5.24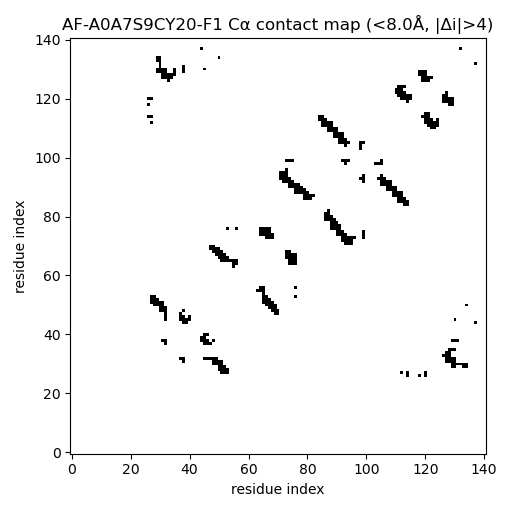0 9.947 -4.327 1.00 66.19 135 ILE A C 1
ATOM 1042 O O . ILE A 1 135 ? -4.049 10.191 -4.504 1.00 66.19 135 ILE A O 1
ATOM 1046 N N . GLU A 1 136 ? -6.215 10.715 -4.820 1.00 64.06 136 GLU A N 1
ATOM 1047 C CA . GLU A 1 136 ? -5.991 11.912 -5.635 1.00 64.06 136 GLU A CA 1
ATOM 1048 C C . GLU A 1 136 ? -5.242 13.002 -4.856 1.00 64.06 136 GLU A C 1
ATOM 1050 O O . GLU A 1 136 ? -4.352 13.634 -5.421 1.00 64.06 136 GLU A O 1
ATOM 1055 N N . ASP A 1 137 ? -5.531 13.156 -3.559 1.00 63.62 137 ASP A N 1
ATOM 1056 C CA . ASP A 1 137 ? -4.876 14.145 -2.691 1.00 63.62 137 ASP A CA 1
ATOM 1057 C C . ASP A 1 137 ? -3.374 13.856 -2.505 1.00 63.62 137 ASP A C 1
ATOM 1059 O O . ASP A 1 137 ? -2.581 14.780 -2.368 1.00 63.62 137 ASP A O 1
ATOM 1063 N N . VAL A 1 138 ? -2.964 12.580 -2.519 1.00 62.19 138 VAL A N 1
ATOM 1064 C CA . VAL A 1 138 ? -1.550 12.177 -2.348 1.00 62.19 138 VAL A CA 1
ATOM 1065 C C . VAL A 1 138 ? -0.770 12.206 -3.663 1.00 62.19 138 VAL A C 1
ATOM 1067 O O . VAL A 1 138 ? 0.442 12.388 -3.651 1.00 62.19 138 VAL A O 1
ATOM 1070 N N . GLN A 1 139 ? -1.435 12.037 -4.806 1.00 55.06 139 GLN A N 1
ATOM 1071 C CA . GLN A 1 139 ? -0.776 11.983 -6.119 1.00 55.06 139 GLN A CA 1
ATOM 1072 C C . GLN A 1 139 ? -0.561 13.362 -6.774 1.00 55.06 139 GLN A C 1
ATOM 1074 O O . GLN A 1 139 ? 0.080 13.433 -7.821 1.00 55.06 139 GLN A O 1
ATOM 1079 N N . GLN A 1 140 ? -1.101 14.443 -6.198 1.00 40.56 140 GLN A N 1
ATOM 1080 C CA . GLN A 1 140 ? -0.977 15.821 -6.710 1.00 40.56 140 GLN A CA 1
ATOM 1081 C C . GLN A 1 140 ? 0.028 16.696 -5.934 1.00 40.56 140 GLN 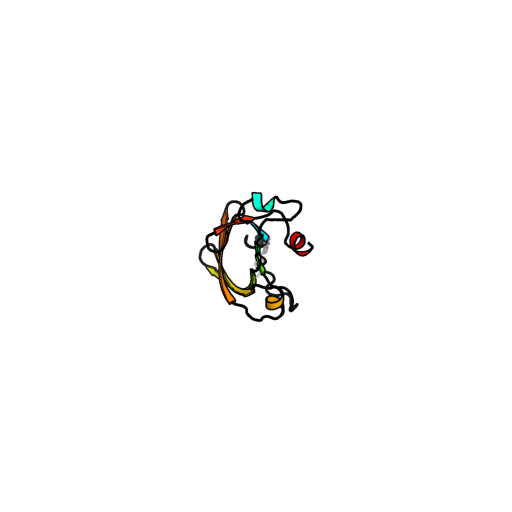A C 1
ATOM 1083 O O . GLN A 1 140 ? 0.169 17.875 -6.267 1.00 40.56 140 GLN A O 1
ATOM 1088 N N . GLY A 1 141 ? 0.706 16.136 -4.925 1.00 39.94 141 GLY A N 1
ATOM 1089 C CA . GLY A 1 141 ? 1.758 16.794 -4.137 1.00 39.94 141 GLY A CA 1
ATOM 1090 C C . GLY A 1 141 ? 3.158 16.607 -4.705 1.00 39.94 141 GLY A C 1
ATOM 1091 O O . GLY A 1 141 ? 3.430 15.520 -5.262 1.00 39.94 141 GLY A O 1
#

pLDDT: mean 73.49, std 18.65, range [32.22, 94.69]

Radius of gyration: 23.64 Å; Cα contacts (8 Å, |Δi|>4): 242; chains: 1; bounding box: 84×51×44 Å

Mean predicted aligned error: 12.44 Å

Foldseek 3Di:
DDDDDDDDDDDPDDPPPPPDPPPPPDLFAAKKDLDQVQQPPPPPGGDFIQGADPPVPDDPDPDDARFSDTQQWTWHFPDWDDDDQWIKTWTWIGRDVVCVVVVHPTDIDIWIWHDDPPSWIQINNRIIHGHPDGPVVVVVD

Solvent-accessible surface area (backbone atoms only — not comparable to full-atom values): 8516 Å² total; per-residue (Å²): 139,83,86,85,84,86,80,83,80,84,81,79,80,78,81,78,81,78,76,69,78,80,71,66,72,70,89,67,56,38,31,29,12,69,39,66,72,32,41,68,36,88,89,79,45,40,60,69,40,34,40,30,38,82,73,53,76,75,77,94,58,101,81,59,70,21,28,53,29,37,86,63,34,43,21,37,65,74,47,79,46,81,49,93,86,28,33,40,34,36,26,39,30,12,61,42,70,70,33,48,76,69,70,42,93,56,42,82,46,77,47,38,42,34,70,49,77,91,61,26,34,22,53,72,79,44,64,25,24,59,38,94,62,54,68,67,68,67,72,75,109

Secondary structure (DSSP, 8-state):
--------------------------TTSEEEESSSGGG--TTT-SSS-EEE-SSTT-SS-SS---EEEETTEEEEEEEEEEETTEEEEEEEEESSHHHHHHT-SPEEEEEEEEEETTTEEEETTEEEEEPSS-HHHHHT-

Nearest PDB structures (foldseek):
  6uzt-assembly2_B  TM=6.454E-01  e=1.832E+00  Homo sapiens
  6d4f-assembly1_A  TM=6.272E-01  e=2.411E+00  Homo sapiens
  7rct-assembly1_B  TM=6.387E-01  e=2.161E+00  Homo sapiens
  6d3f-assembly2_B  TM=6.283E-01  e=3.174E+00  Homo sapiens
  6cmp-assembly1_A  TM=6.199E-01  e=2.843E+00  Homo sapiens